Protein AF-A0A0R3MWP3-F1 (afdb_monomer)

Secondary structure (DSSP, 8-state):
--EEEEEE-EEETTEEEEEEEEESHHHHHTT--TT-EEEEEEETTEEEEEE--HHHHHHS-STTEEE-EEETTEEEEEEESHHHHHH--SSEEEEEEETTEEEEEE-

Organism: NCBI:txid1300035

pLDDT: mean 94.25, std 5.54, range [55.56, 98.56]

Sequence (107 aa):
MSDTFKTKLGTTKAGERTRIWIEGARLAAVGFTVGKRFKREWSDKTLTLSVCTESQFNELTRAERGTVSGKGDKPIIDVTGAQVAETFSGSHAVVTYSARLITIRNA

Solvent-accessible surface area (backbone atoms only — not comparable to full-atom values): 5671 Å² total; per-residue (Å²): 126,78,50,78,46,81,41,65,42,32,68,50,98,92,36,74,35,18,24,46,74,51,62,29,61,68,38,44,78,22,66,45,38,52,73,37,41,26,40,46,46,81,49,83,51,36,43,35,37,36,64,47,52,72,70,61,56,70,74,43,54,79,86,33,40,50,60,28,36,68,60,78,83,36,16,29,45,81,51,71,40,70,65,45,39,71,34,41,60,81,61,36,31,31,37,36,41,33,82,41,35,37,42,36,31,56,99

Mean predicted aligned error: 3.11 Å

Structure (mmCIF, N/CA/C/O backbone):
data_AF-A0A0R3MWP3-F1
#
_entry.id   AF-A0A0R3MWP3-F1
#
loop_
_atom_site.group_PDB
_atom_site.id
_atom_site.type_symbol
_atom_site.label_atom_id
_atom_site.label_alt_id
_atom_site.label_comp_id
_atom_site.label_asym_id
_atom_site.label_entity_id
_atom_site.label_seq_id
_atom_site.pdbx_PDB_ins_code
_atom_site.Cartn_x
_atom_site.Cartn_y
_atom_site.Cartn_z
_atom_site.occupancy
_atom_site.B_iso_or_equiv
_atom_site.auth_seq_id
_atom_site.auth_comp_id
_atom_site.auth_asym_id
_atom_site.auth_atom_id
_atom_site.pdbx_PDB_model_num
ATOM 1 N N . MET A 1 1 ? -7.126 -7.391 -18.208 1.00 55.56 1 MET A N 1
ATOM 2 C CA . MET A 1 1 ? -7.929 -8.264 -17.327 1.00 55.56 1 MET A CA 1
ATOM 3 C C . MET A 1 1 ? -7.942 -7.638 -15.947 1.00 55.56 1 MET A C 1
ATOM 5 O O . MET A 1 1 ? -6.881 -7.215 -15.505 1.00 55.56 1 MET A O 1
ATOM 9 N N . SER A 1 2 ? -9.108 -7.526 -15.317 1.00 70.94 2 SER A N 1
ATOM 10 C CA . SER A 1 2 ? -9.235 -7.122 -13.915 1.00 70.94 2 SER A CA 1
ATOM 11 C C . SER A 1 2 ? -9.333 -8.378 -13.050 1.00 70.94 2 SER A C 1
ATOM 13 O O . SER A 1 2 ? -10.252 -9.168 -13.257 1.00 70.94 2 SER A O 1
ATOM 15 N N . ASP A 1 3 ? -8.399 -8.574 -12.119 1.00 88.25 3 ASP A N 1
ATOM 16 C CA . ASP A 1 3 ? -8.444 -9.674 -11.139 1.00 88.25 3 ASP A CA 1
ATOM 17 C C . ASP A 1 3 ? -8.917 -9.137 -9.783 1.00 88.25 3 ASP A C 1
ATOM 19 O O . ASP A 1 3 ? -8.651 -7.982 -9.443 1.00 88.25 3 ASP A O 1
ATOM 23 N N . THR A 1 4 ? -9.636 -9.948 -9.010 1.00 91.25 4 THR A N 1
ATOM 24 C CA . THR A 1 4 ? -10.166 -9.562 -7.695 1.00 91.25 4 THR A CA 1
ATOM 25 C C . THR A 1 4 ? -9.766 -10.575 -6.631 1.00 91.25 4 THR A C 1
ATOM 27 O O . THR A 1 4 ? -9.873 -11.783 -6.816 1.00 91.25 4 THR A O 1
ATOM 30 N N . PHE A 1 5 ? -9.332 -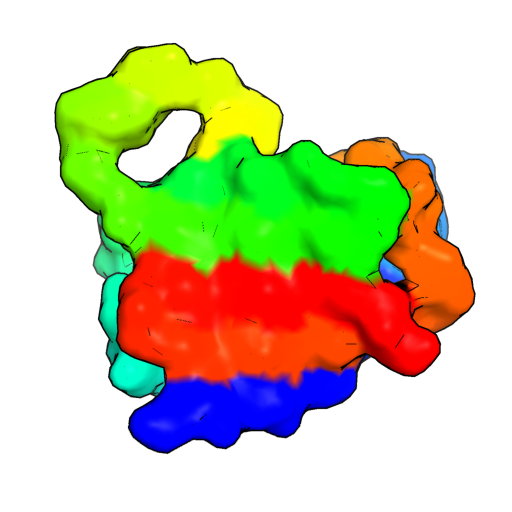10.076 -5.479 1.00 91.38 5 PHE A N 1
ATOM 31 C CA . PHE A 1 5 ? -8.845 -10.871 -4.358 1.00 91.38 5 PHE A CA 1
ATOM 32 C C . PHE A 1 5 ? -9.398 -10.325 -3.042 1.00 91.38 5 PHE A C 1
ATOM 34 O O . PHE A 1 5 ? -9.336 -9.125 -2.790 1.00 91.38 5 PHE A O 1
ATOM 41 N N . LYS A 1 6 ? -9.910 -11.199 -2.175 1.00 95.12 6 LYS A N 1
ATOM 42 C CA . LYS A 1 6 ? -10.321 -10.826 -0.817 1.00 95.12 6 LYS A CA 1
ATOM 43 C C . L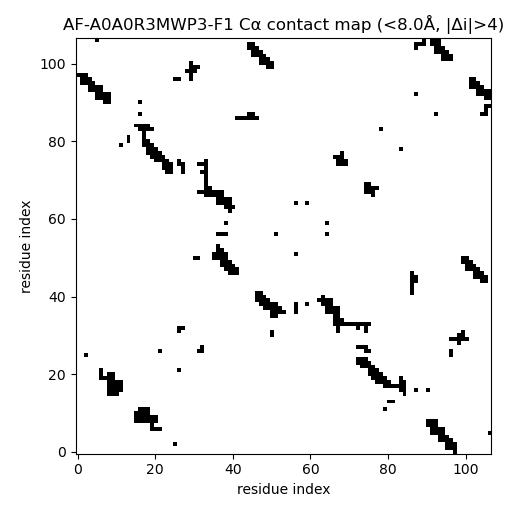YS A 1 6 ? -9.164 -11.074 0.148 1.00 95.12 6 LYS A C 1
ATOM 45 O O . LYS A 1 6 ? -8.660 -12.190 0.221 1.00 95.12 6 LYS A O 1
ATOM 50 N N . THR A 1 7 ? -8.774 -10.050 0.899 1.00 94.75 7 THR A N 1
ATOM 51 C CA . THR A 1 7 ? -7.706 -10.123 1.904 1.00 94.75 7 THR A CA 1
ATOM 52 C C . THR A 1 7 ? -8.243 -9.804 3.291 1.00 94.75 7 THR A C 1
ATOM 54 O O . THR A 1 7 ? -9.175 -9.012 3.437 1.00 94.75 7 THR A O 1
ATOM 57 N N . LYS A 1 8 ? -7.667 -10.420 4.323 1.00 95.62 8 LYS A N 1
ATOM 58 C CA . LYS A 1 8 ? -7.981 -10.100 5.718 1.00 95.62 8 LYS A CA 1
ATOM 59 C C . LYS A 1 8 ? -7.203 -8.851 6.129 1.00 95.62 8 LYS A C 1
ATOM 61 O O . LYS A 1 8 ? -6.004 -8.759 5.872 1.00 95.62 8 LYS A O 1
ATOM 66 N N . LEU A 1 9 ? -7.869 -7.913 6.797 1.00 95.56 9 LEU A N 1
ATOM 67 C CA . LEU A 1 9 ? -7.194 -6.781 7.422 1.00 95.56 9 LEU A CA 1
ATOM 68 C C . LEU A 1 9 ? -6.359 -7.294 8.598 1.00 95.56 9 LEU A C 1
ATOM 70 O O . LEU A 1 9 ? -6.862 -7.974 9.494 1.00 95.56 9 LEU A O 1
ATOM 74 N N . GLY A 1 10 ? -5.066 -7.000 8.560 1.00 94.06 10 GLY A N 1
ATOM 75 C CA . GLY A 1 10 ? -4.101 -7.451 9.551 1.00 94.06 10 GLY A CA 1
ATOM 76 C C . GLY A 1 10 ? -4.014 -6.536 10.770 1.00 94.06 10 GLY A C 1
ATOM 77 O O . GLY A 1 10 ? -4.595 -5.452 10.822 1.00 94.06 10 GLY A O 1
ATOM 78 N N . THR A 1 11 ? -3.217 -6.979 11.736 1.00 92.94 11 THR A N 1
ATOM 79 C CA . THR A 1 11 ? -2.953 -6.286 13.002 1.00 92.94 11 THR A CA 1
ATOM 80 C C . THR A 1 11 ? -1.501 -5.813 13.036 1.00 92.94 11 THR A C 1
ATOM 82 O O . THR A 1 11 ? -0.600 -6.513 12.570 1.00 92.94 11 THR A O 1
ATOM 85 N N . THR A 1 12 ? -1.265 -4.631 13.600 1.00 92.12 12 THR A N 1
ATOM 86 C CA . THR A 1 12 ? 0.073 -4.123 13.945 1.00 92.12 12 THR A CA 1
ATOM 87 C C . THR A 1 12 ? 0.113 -3.771 15.433 1.00 92.12 12 THR A C 1
ATOM 89 O O . THR A 1 12 ? -0.888 -3.912 16.133 1.00 92.12 12 THR A O 1
ATOM 92 N N . LYS A 1 13 ? 1.244 -3.252 15.932 1.00 88.06 13 LYS A N 1
ATOM 93 C CA . LYS A 1 13 ? 1.337 -2.727 17.308 1.00 88.06 13 LYS A CA 1
ATOM 94 C C . LYS A 1 13 ? 0.334 -1.598 17.599 1.00 88.06 13 LYS A C 1
ATOM 96 O O . LYS A 1 13 ? 0.035 -1.363 18.760 1.00 88.06 13 LYS A O 1
ATOM 101 N N . ALA A 1 14 ? -0.175 -0.918 16.566 1.00 85.56 14 ALA A N 1
ATOM 102 C CA . ALA A 1 14 ? -1.169 0.146 16.700 1.00 85.56 14 ALA A CA 1
ATOM 103 C C . ALA A 1 14 ? -2.611 -0.369 16.892 1.00 85.56 14 ALA A C 1
ATOM 105 O O . ALA A 1 14 ? -3.497 0.433 17.162 1.00 85.56 14 ALA A O 1
ATOM 106 N N . GLY A 1 15 ? -2.859 -1.678 16.744 1.00 86.94 15 GLY A N 1
ATOM 107 C CA . GLY A 1 15 ? -4.176 -2.289 16.949 1.00 86.94 15 GLY A CA 1
ATOM 108 C C . GLY A 1 15 ? -4.658 -3.147 15.780 1.00 86.94 15 GLY A C 1
ATOM 109 O O . GLY A 1 15 ? -3.945 -3.369 14.793 1.00 86.94 15 GLY A O 1
ATOM 110 N N . GLU A 1 16 ? -5.880 -3.663 15.902 1.00 89.75 16 GLU A N 1
ATOM 111 C CA . GLU A 1 16 ? -6.524 -4.486 14.875 1.00 89.75 16 GLU A CA 1
ATOM 112 C C . GLU A 1 16 ? -6.883 -3.681 13.625 1.00 89.75 16 GLU A C 1
ATOM 114 O O . GLU A 1 16 ? -7.161 -2.486 13.698 1.00 89.75 16 GLU A O 1
ATOM 119 N N . ARG A 1 17 ? -6.927 -4.355 12.469 1.00 89.06 17 ARG A N 1
ATOM 120 C CA . ARG A 1 17 ? -7.326 -3.767 11.176 1.00 89.06 17 ARG A CA 1
ATOM 121 C C . ARG A 1 17 ? -6.467 -2.580 10.732 1.00 89.06 17 ARG A C 1
ATOM 123 O O . ARG A 1 17 ? -6.902 -1.744 9.953 1.00 89.06 17 ARG A O 1
ATOM 130 N N . THR A 1 18 ? -5.223 -2.526 11.190 1.00 93.44 18 THR A N 1
ATOM 131 C CA . THR A 1 18 ? -4.274 -1.450 10.875 1.00 93.44 18 THR A CA 1
ATOM 132 C C . THR A 1 18 ? -3.313 -1.814 9.743 1.00 93.44 18 THR A C 1
ATOM 134 O O . THR A 1 18 ? -2.334 -1.100 9.527 1.00 93.44 18 THR A O 1
ATOM 137 N N . ARG A 1 19 ? -3.547 -2.927 9.030 1.00 96.31 19 ARG A N 1
ATOM 138 C CA . ARG A 1 19 ? -2.660 -3.423 7.970 1.00 96.31 19 ARG A CA 1
ATOM 139 C C . ARG A 1 19 ? -3.410 -3.999 6.776 1.00 96.31 19 ARG A C 1
ATOM 141 O O . ARG A 1 19 ? -4.295 -4.833 6.943 1.00 96.31 19 ARG A O 1
ATOM 148 N N . ILE A 1 20 ? -2.958 -3.651 5.578 1.00 96.56 20 ILE A N 1
ATOM 149 C CA . ILE A 1 20 ? -3.246 -4.367 4.336 1.00 96.56 20 ILE A CA 1
ATOM 150 C C . ILE A 1 20 ? -1.928 -4.903 3.793 1.00 96.56 20 ILE A C 1
ATOM 152 O O . ILE A 1 20 ? -0.996 -4.142 3.543 1.00 96.56 20 ILE A O 1
ATOM 156 N N . TRP A 1 21 ? -1.882 -6.216 3.589 1.00 96.25 21 TRP A N 1
ATOM 157 C CA . TRP A 1 21 ? -0.756 -6.910 2.979 1.00 96.25 21 TRP A CA 1
ATOM 158 C C . TRP A 1 21 ? -1.216 -7.556 1.675 1.00 96.25 21 TRP A C 1
ATOM 160 O O . TRP A 1 21 ? -2.149 -8.364 1.673 1.00 96.25 21 TRP A O 1
ATOM 170 N N . ILE A 1 22 ? -0.571 -7.191 0.569 1.00 95.88 22 ILE A N 1
ATOM 171 C CA . ILE A 1 22 ? -0.777 -7.804 -0.746 1.00 95.88 22 ILE A CA 1
ATOM 172 C C . ILE A 1 22 ? 0.579 -8.103 -1.380 1.00 95.88 22 ILE A C 1
ATOM 174 O O . ILE A 1 22 ? 1.523 -7.326 -1.244 1.00 95.88 22 ILE A O 1
ATOM 178 N N . GLU A 1 23 ? 0.686 -9.235 -2.069 1.00 95.12 23 GLU A N 1
ATOM 179 C CA . GLU A 1 23 ? 1.972 -9.735 -2.556 1.00 95.12 23 GLU A CA 1
ATOM 180 C C . GLU A 1 23 ? 1.84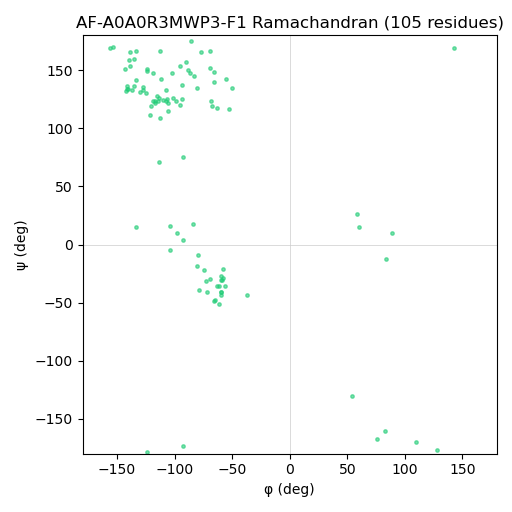8 -10.616 -3.806 1.00 95.12 23 GLU A C 1
ATOM 182 O O . GLU A 1 23 ? 0.757 -11.034 -4.205 1.00 95.12 23 GLU A O 1
ATOM 187 N N . GLY A 1 24 ? 3.001 -10.926 -4.399 1.00 92.44 24 GLY A N 1
ATOM 188 C CA . GLY A 1 24 ? 3.167 -11.998 -5.374 1.00 92.44 24 GLY A CA 1
ATOM 189 C C . GLY A 1 24 ? 2.794 -11.631 -6.810 1.00 92.44 24 GLY A C 1
ATOM 190 O O . GLY A 1 24 ? 2.752 -10.463 -7.200 1.00 92.44 24 GLY A O 1
ATOM 191 N N . ALA A 1 25 ? 2.539 -12.662 -7.618 1.00 92.50 25 ALA A N 1
ATOM 192 C CA . ALA A 1 25 ? 2.426 -12.549 -9.072 1.00 92.50 25 ALA A CA 1
ATOM 193 C C . ALA A 1 25 ? 1.327 -11.582 -9.546 1.00 92.50 25 ALA A C 1
ATOM 195 O O . ALA A 1 25 ? 1.500 -10.932 -10.573 1.00 92.50 25 ALA A O 1
ATOM 196 N N . ARG A 1 26 ? 0.233 -11.423 -8.783 1.00 93.56 26 ARG A N 1
ATOM 197 C CA . ARG A 1 26 ? -0.852 -10.481 -9.116 1.00 93.56 26 ARG A CA 1
ATOM 198 C C . ARG A 1 26 ? -0.359 -9.039 -9.207 1.00 93.56 26 ARG A C 1
ATOM 200 O O . ARG A 1 26 ? -0.750 -8.329 -10.123 1.00 93.56 26 ARG A O 1
ATOM 207 N N . LEU A 1 27 ? 0.530 -8.621 -8.301 1.00 95.56 27 LEU A N 1
ATOM 208 C CA . LEU A 1 27 ? 1.130 -7.284 -8.329 1.00 95.56 27 LEU A CA 1
ATOM 209 C C . LEU A 1 27 ? 2.026 -7.097 -9.555 1.00 95.56 27 LEU A C 1
ATO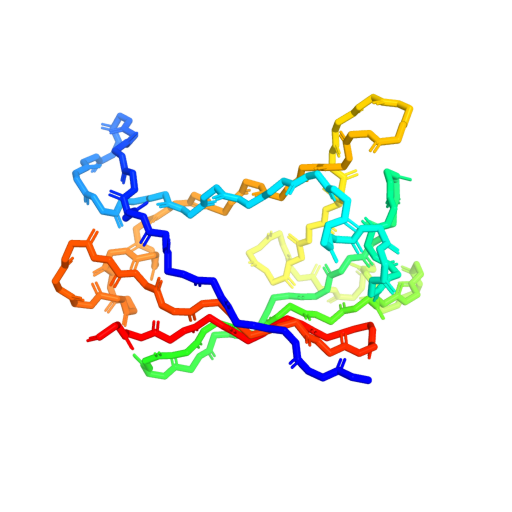M 211 O O . LEU A 1 27 ? 1.890 -6.106 -10.273 1.00 95.56 27 LEU A O 1
ATOM 215 N N . ALA A 1 28 ? 2.916 -8.060 -9.807 1.00 94.94 28 ALA A N 1
ATOM 216 C CA . ALA A 1 28 ? 3.827 -8.010 -10.946 1.00 94.94 28 ALA A CA 1
ATOM 217 C C . ALA A 1 28 ? 3.054 -7.949 -12.273 1.00 94.94 28 ALA A C 1
ATOM 219 O O . ALA A 1 28 ? 3.361 -7.111 -13.121 1.00 94.94 28 ALA A O 1
ATOM 220 N N . ALA A 1 29 ? 1.998 -8.758 -12.409 1.00 94.00 29 ALA A N 1
ATOM 221 C CA . ALA A 1 29 ? 1.142 -8.811 -13.593 1.00 94.00 29 ALA A CA 1
ATOM 222 C C . ALA A 1 29 ? 0.465 -7.470 -13.919 1.00 94.00 29 ALA A C 1
ATOM 224 O O . ALA A 1 29 ? 0.178 -7.198 -15.083 1.00 94.00 29 ALA A O 1
ATOM 225 N N . VAL A 1 30 ? 0.242 -6.613 -12.917 1.00 95.69 30 VAL A N 1
ATOM 226 C CA . VAL A 1 30 ? -0.312 -5.268 -13.115 1.00 95.69 30 VAL A CA 1
ATOM 227 C C . VAL A 1 30 ? 0.718 -4.141 -13.005 1.00 95.69 30 VAL A C 1
ATOM 229 O O . VAL A 1 30 ? 0.355 -2.971 -12.907 1.00 95.69 30 VAL A O 1
ATOM 232 N N . GLY A 1 31 ? 2.012 -4.453 -13.071 1.00 95.75 31 GLY A N 1
ATOM 233 C CA . GLY A 1 31 ? 3.082 -3.455 -13.162 1.00 95.75 31 GLY A CA 1
ATOM 234 C C . GLY A 1 31 ? 3.618 -2.938 -11.823 1.00 95.75 31 GLY A C 1
ATOM 235 O O . GLY A 1 31 ? 4.415 -1.998 -11.817 1.00 95.75 31 GLY A O 1
ATOM 236 N N . PHE A 1 32 ? 3.239 -3.553 -10.700 1.00 97.25 32 PHE A N 1
ATOM 237 C CA . PHE A 1 32 ? 3.826 -3.295 -9.382 1.00 97.25 32 PHE A CA 1
ATOM 238 C C . PHE A 1 32 ? 4.976 -4.277 -9.123 1.00 97.25 32 PHE A C 1
ATOM 240 O O . PHE A 1 32 ? 4.844 -5.242 -8.372 1.00 97.25 32 PHE A O 1
ATOM 247 N N . THR A 1 33 ? 6.117 -4.041 -9.772 1.00 96.62 33 THR A N 1
ATOM 248 C CA . THR A 1 33 ? 7.358 -4.808 -9.568 1.00 96.62 33 THR A CA 1
ATOM 249 C C . THR A 1 33 ? 8.216 -4.189 -8.463 1.00 96.62 33 THR A C 1
ATOM 251 O O . THR A 1 33 ? 8.097 -2.995 -8.186 1.00 96.62 33 THR A O 1
ATOM 254 N N . VAL A 1 34 ? 9.107 -4.974 -7.844 1.00 97.81 34 VAL A N 1
ATOM 255 C CA . VAL A 1 34 ? 10.011 -4.505 -6.774 1.00 97.81 34 VAL A CA 1
ATOM 256 C C . VAL A 1 34 ? 10.748 -3.224 -7.194 1.00 97.81 34 VAL A C 1
ATOM 258 O O . VAL A 1 34 ? 11.219 -3.108 -8.324 1.00 97.81 34 VAL A O 1
ATOM 261 N N . GLY A 1 35 ? 10.806 -2.244 -6.291 1.00 97.00 35 GLY A N 1
ATOM 262 C CA . GLY A 1 35 ? 11.434 -0.939 -6.514 1.00 97.00 35 GLY A CA 1
ATOM 263 C C . GLY A 1 35 ? 10.549 0.097 -7.213 1.00 97.00 35 GLY A C 1
ATOM 264 O O . GLY A 1 35 ? 10.881 1.281 -7.192 1.00 97.00 35 GLY A O 1
ATOM 265 N N . LYS A 1 36 ? 9.399 -0.287 -7.788 1.00 97.44 36 LYS A N 1
ATOM 266 C CA . LYS A 1 36 ? 8.472 0.687 -8.384 1.00 97.44 36 LYS A CA 1
ATOM 267 C C . LYS A 1 36 ? 7.877 1.607 -7.323 1.00 97.44 36 LYS A C 1
ATOM 269 O O . LYS A 1 36 ? 7.496 1.173 -6.232 1.00 97.44 36 LYS A O 1
ATOM 274 N N . ARG A 1 37 ? 7.763 2.885 -7.680 1.00 98.25 37 ARG A N 1
ATOM 275 C CA . ARG A 1 37 ? 7.086 3.912 -6.890 1.00 98.25 37 ARG A CA 1
ATOM 276 C C . ARG A 1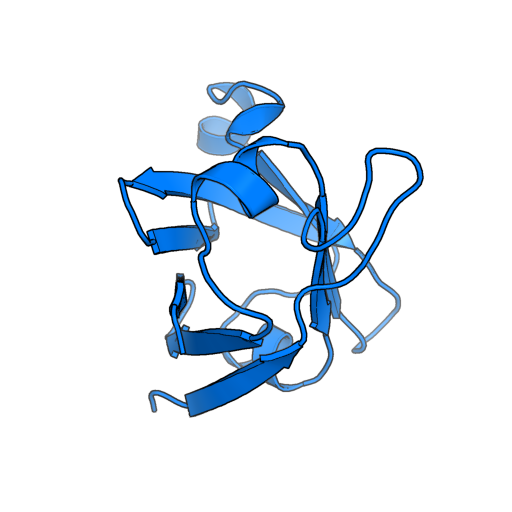 37 ? 5.589 3.884 -7.149 1.00 98.25 37 ARG A C 1
ATOM 278 O O . ARG A 1 37 ? 5.150 3.626 -8.270 1.00 98.25 37 ARG A O 1
ATOM 285 N N . PHE A 1 38 ? 4.814 4.171 -6.115 1.00 98.56 38 PHE A N 1
ATOM 286 C CA . PHE A 1 38 ? 3.377 4.338 -6.245 1.00 98.56 38 PHE A CA 1
ATOM 287 C C . PHE A 1 38 ? 2.843 5.436 -5.328 1.00 98.56 38 PHE A C 1
ATOM 289 O O . PHE A 1 38 ? 3.385 5.683 -4.246 1.00 98.56 38 PHE A O 1
ATOM 296 N N . LYS A 1 39 ? 1.753 6.059 -5.771 1.00 98.38 39 LYS A N 1
ATOM 297 C CA . LYS A 1 39 ? 0.919 6.976 -4.997 1.00 98.38 39 LYS A CA 1
ATOM 298 C C . LYS A 1 39 ? -0.156 6.187 -4.248 1.00 98.38 39 LYS A C 1
ATOM 300 O O . LYS A 1 39 ? -0.585 5.133 -4.711 1.00 98.38 39 LYS A O 1
ATOM 305 N N . ARG A 1 40 ? -0.569 6.699 -3.093 1.00 98.06 40 ARG A N 1
ATOM 306 C CA . ARG A 1 40 ? -1.692 6.251 -2.270 1.00 98.06 40 ARG A CA 1
ATOM 307 C C . ARG A 1 40 ? -2.727 7.363 -2.253 1.00 98.06 40 ARG A C 1
ATOM 309 O O . ARG A 1 40 ? -2.417 8.484 -1.862 1.00 98.06 40 ARG A O 1
ATOM 316 N N . GLU A 1 41 ? -3.940 7.041 -2.657 1.00 97.50 41 GLU A N 1
ATOM 317 C CA . GLU A 1 41 ? -5.065 7.968 -2.674 1.00 97.50 41 GLU A CA 1
ATOM 318 C C . GLU A 1 41 ? -6.163 7.389 -1.802 1.00 97.50 41 GLU A C 1
ATOM 320 O O . GLU A 1 41 ? -6.740 6.345 -2.110 1.00 97.50 41 GLU A O 1
ATOM 325 N N . TRP A 1 42 ? -6.401 8.057 -0.681 1.00 95.94 42 TRP A N 1
ATOM 326 C CA . TRP A 1 42 ? -7.437 7.690 0.264 1.00 95.94 42 TRP A CA 1
ATOM 327 C C . TRP A 1 42 ? -8.711 8.468 -0.049 1.00 95.94 42 TRP A C 1
ATOM 329 O O . TRP A 1 42 ? -8.678 9.665 -0.317 1.00 95.94 42 TRP A O 1
ATOM 339 N N . SER A 1 43 ? -9.832 7.768 0.007 1.00 92.12 43 SER A N 1
ATOM 340 C CA . SER A 1 43 ? -11.191 8.311 -0.018 1.00 92.12 43 SER A CA 1
ATOM 341 C C . SER A 1 43 ? -12.018 7.536 1.007 1.00 92.12 43 SER A C 1
ATOM 343 O O . SER A 1 43 ? -11.576 6.469 1.434 1.00 92.12 43 SER A O 1
ATOM 345 N N . ASP A 1 44 ? -13.205 8.025 1.377 1.00 86.06 44 ASP A N 1
ATOM 346 C CA . ASP A 1 44 ? -13.996 7.555 2.530 1.00 86.06 44 ASP A CA 1
ATOM 347 C C . ASP A 1 44 ? -13.957 6.044 2.808 1.00 86.06 44 ASP A C 1
ATOM 349 O O . ASP A 1 44 ? -13.862 5.630 3.958 1.00 86.06 44 ASP A O 1
ATOM 353 N N . LYS A 1 45 ? -14.052 5.200 1.772 1.00 93.00 45 LYS A N 1
ATOM 354 C CA . LYS A 1 45 ? -14.080 3.728 1.909 1.00 93.00 45 LYS A CA 1
ATOM 355 C C . LYS A 1 45 ? -13.152 2.999 0.940 1.00 93.00 45 LYS A C 1
ATOM 357 O O . LYS A 1 45 ? -13.322 1.798 0.709 1.00 93.00 45 LYS A O 1
ATOM 362 N N . THR A 1 46 ? -12.227 3.727 0.316 1.00 96.25 46 THR A N 1
ATOM 363 C CA . THR A 1 46 ? -11.379 3.186 -0.749 1.00 96.25 46 THR A CA 1
ATOM 364 C C . THR A 1 46 ? -9.958 3.718 -0.644 1.00 96.25 46 THR A C 1
ATOM 366 O O . THR A 1 46 ? -9.744 4.924 -0.530 1.00 96.25 46 THR A O 1
ATOM 369 N N . LEU A 1 47 ? -8.989 2.812 -0.770 1.00 97.81 47 LEU A N 1
ATOM 370 C CA . LEU A 1 47 ? -7.590 3.129 -1.033 1.00 97.81 47 LEU A CA 1
ATOM 371 C C . LEU A 1 47 ? -7.263 2.766 -2.479 1.00 97.81 47 LEU A C 1
ATOM 373 O O . LEU A 1 47 ? -7.412 1.613 -2.886 1.00 97.81 47 LEU A O 1
ATOM 377 N N . THR A 1 48 ? -6.752 3.732 -3.227 1.00 98.12 48 THR A N 1
ATOM 378 C CA . THR A 1 48 ? -6.229 3.522 -4.574 1.00 98.12 48 THR A CA 1
ATOM 379 C C . THR A 1 48 ? -4.710 3.624 -4.562 1.00 98.12 48 THR A C 1
ATOM 381 O O . THR A 1 48 ? -4.139 4.546 -3.983 1.00 98.12 48 THR A O 1
ATOM 384 N N . LEU A 1 49 ? -4.046 2.662 -5.201 1.00 98.50 49 LEU A N 1
ATOM 385 C CA . LEU A 1 49 ? -2.606 2.651 -5.423 1.00 98.50 49 LEU A CA 1
ATOM 386 C C . LEU A 1 49 ? -2.340 2.789 -6.917 1.00 98.50 49 LEU A C 1
ATOM 388 O O . LEU A 1 49 ? -2.842 1.980 -7.695 1.00 98.50 49 LEU A O 1
ATOM 392 N N . SER A 1 50 ? -1.530 3.759 -7.327 1.00 98.50 50 SER A N 1
ATOM 393 C CA . SER A 1 50 ? -1.200 3.985 -8.740 1.00 98.50 50 SER A CA 1
ATOM 394 C C . SER A 1 50 ? 0.311 4.094 -8.941 1.00 98.50 50 SER A C 1
ATOM 396 O O . SER A 1 50 ? 0.996 4.804 -8.207 1.00 98.50 50 SER A O 1
ATOM 398 N N . VAL A 1 51 ? 0.864 3.363 -9.917 1.00 98.19 51 VAL A N 1
ATOM 399 C CA . VAL A 1 51 ? 2.309 3.417 -10.216 1.00 98.19 51 VAL A CA 1
ATOM 400 C C . VAL A 1 51 ? 2.663 4.790 -10.783 1.00 98.19 51 VAL A C 1
ATOM 402 O O . VAL A 1 51 ? 2.204 5.140 -11.874 1.00 98.19 51 VAL A O 1
ATOM 405 N N . CYS A 1 52 ? 3.543 5.518 -10.101 1.00 97.88 52 CYS A N 1
ATOM 406 C CA . CYS A 1 52 ? 3.929 6.884 -10.449 1.00 97.88 52 CYS A CA 1
ATOM 407 C C . CYS A 1 52 ? 5.394 6.984 -10.906 1.00 97.88 52 CYS A C 1
ATOM 409 O O . CYS A 1 52 ? 6.180 6.040 -10.772 1.00 97.88 52 CYS A O 1
ATOM 411 N N . THR A 1 53 ? 5.750 8.121 -11.504 1.00 97.75 53 THR A N 1
ATOM 412 C CA . THR A 1 53 ? 7.143 8.463 -11.832 1.00 97.75 53 THR A CA 1
ATOM 413 C C . THR A 1 53 ? 7.902 8.930 -10.586 1.00 97.75 53 THR A C 1
ATOM 415 O O . THR A 1 53 ? 7.296 9.269 -9.571 1.00 97.75 53 THR A O 1
ATOM 418 N N . GLU A 1 54 ? 9.236 8.996 -10.656 1.00 97.06 54 GLU A N 1
ATOM 419 C CA . GLU A 1 54 ? 10.050 9.517 -9.542 1.00 97.06 54 GLU A CA 1
ATOM 420 C C . GLU A 1 54 ? 9.746 11.001 -9.258 1.00 97.06 54 GLU A C 1
ATOM 422 O O . GLU A 1 54 ? 9.692 11.398 -8.099 1.00 97.06 54 GLU A O 1
ATOM 427 N N . SER A 1 55 ? 9.470 11.812 -10.291 1.00 97.62 55 SER A N 1
ATOM 428 C CA . SER A 1 55 ? 9.078 13.220 -10.114 1.00 97.62 55 SER A CA 1
ATOM 429 C C . SER A 1 55 ? 7.782 13.352 -9.312 1.00 97.62 55 SER A C 1
ATOM 431 O O . SER A 1 55 ? 7.773 14.008 -8.277 1.00 97.62 55 SER A O 1
ATOM 433 N N . GLN A 1 56 ? 6.733 12.626 -9.713 1.00 97.94 56 GLN A N 1
ATOM 434 C CA . GLN A 1 56 ? 5.467 12.569 -8.979 1.00 97.94 56 GLN A CA 1
ATOM 435 C C . GLN A 1 56 ? 5.666 12.038 -7.556 1.00 97.94 56 GLN A C 1
ATOM 437 O O . GLN A 1 56 ? 5.077 12.544 -6.611 1.00 97.94 56 GLN A O 1
ATOM 442 N N . PHE A 1 57 ? 6.508 11.017 -7.375 1.00 97.94 57 PHE A N 1
ATOM 443 C CA . PHE A 1 57 ? 6.803 10.457 -6.057 1.00 97.94 57 PHE A CA 1
ATOM 444 C C . PHE A 1 57 ? 7.446 11.477 -5.106 1.00 97.94 57 PHE A C 1
ATOM 446 O O . PHE A 1 57 ? 7.172 11.451 -3.903 1.00 97.94 57 PHE A O 1
ATOM 453 N N . ASN A 1 58 ? 8.292 12.365 -5.630 1.00 97.50 58 ASN A N 1
ATOM 454 C CA . ASN A 1 58 ? 8.998 13.381 -4.849 1.00 97.50 58 ASN A CA 1
ATOM 455 C C . ASN A 1 58 ? 8.104 14.547 -4.410 1.00 97.50 58 ASN A C 1
ATOM 457 O O . ASN A 1 58 ? 8.415 15.181 -3.406 1.00 97.50 58 ASN A O 1
ATOM 461 N N . GLU A 1 59 ? 6.988 14.779 -5.100 1.00 97.88 59 GLU A N 1
ATOM 462 C CA . GLU A 1 59 ? 5.984 15.793 -4.745 1.00 97.88 59 GLU A CA 1
ATOM 463 C C . GLU A 1 59 ? 5.021 15.325 -3.637 1.00 97.88 59 GLU A C 1
ATOM 465 O O . GLU A 1 59 ? 4.370 16.143 -2.993 1.00 97.88 59 GLU A O 1
ATOM 4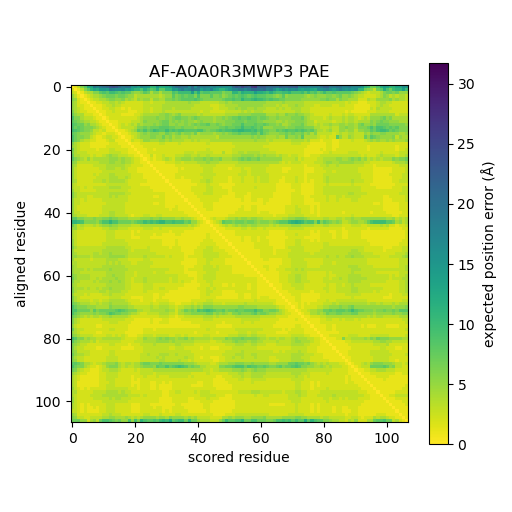70 N N . LEU A 1 60 ? 4.929 14.012 -3.394 1.00 97.56 60 LEU A N 1
ATOM 471 C CA . LEU A 1 60 ? 3.996 13.418 -2.433 1.00 97.56 60 LEU A CA 1
ATOM 472 C C . LEU A 1 60 ? 4.566 13.374 -1.012 1.00 97.56 60 LEU A C 1
ATOM 474 O O . LEU A 1 60 ? 5.753 13.101 -0.791 1.00 97.56 60 LEU A O 1
ATOM 478 N N . THR A 1 61 ? 3.688 13.511 -0.020 1.00 96.50 61 THR A N 1
ATOM 479 C CA . THR A 1 61 ? 4.057 13.273 1.378 1.00 96.50 61 THR A CA 1
ATOM 480 C C . THR A 1 61 ? 4.318 11.786 1.639 1.00 96.50 61 THR A C 1
ATOM 482 O O . THR A 1 61 ? 3.950 10.899 0.866 1.00 96.50 61 THR A O 1
ATOM 485 N N . ARG A 1 62 ? 4.929 11.466 2.788 1.00 92.50 62 ARG A N 1
ATOM 486 C CA . ARG A 1 62 ? 5.173 10.071 3.197 1.00 92.50 62 ARG A CA 1
ATOM 487 C C . ARG A 1 62 ? 3.882 9.249 3.330 1.00 92.50 62 ARG A C 1
ATOM 489 O O . ARG A 1 62 ? 3.929 8.041 3.111 1.00 92.50 62 ARG A O 1
ATOM 496 N N . ALA A 1 63 ? 2.762 9.876 3.690 1.00 91.69 63 ALA A N 1
ATOM 497 C CA . ALA A 1 63 ? 1.472 9.200 3.828 1.00 91.69 63 ALA A CA 1
ATOM 498 C C . ALA A 1 63 ? 0.861 8.824 2.465 1.00 91.69 63 ALA A C 1
ATOM 500 O O . ALA A 1 63 ? 0.218 7.782 2.337 1.00 91.69 63 ALA A O 1
ATOM 501 N N . GLU A 1 64 ? 1.133 9.628 1.439 1.00 96.19 64 GLU A N 1
ATOM 502 C CA . GLU A 1 64 ? 0.552 9.519 0.096 1.00 96.19 64 GLU A CA 1
ATOM 503 C C . GLU A 1 64 ? 1.400 8.686 -0.867 1.00 96.19 64 GLU A C 1
ATOM 505 O O . GLU A 1 64 ? 1.082 8.590 -2.050 1.00 96.19 64 GLU A O 1
ATOM 510 N N . ARG A 1 65 ? 2.500 8.082 -0.408 1.00 96.94 65 ARG A N 1
ATOM 511 C CA . ARG A 1 65 ? 3.426 7.372 -1.296 1.00 96.94 65 ARG A CA 1
ATOM 512 C C . ARG A 1 65 ? 3.954 6.074 -0.712 1.00 96.94 65 ARG A C 1
ATOM 514 O O . ARG A 1 65 ? 3.977 5.861 0.499 1.00 96.94 65 ARG A O 1
ATOM 521 N N . GLY A 1 66 ? 4.415 5.194 -1.590 1.00 97.56 66 GLY A N 1
ATOM 522 C CA . GLY A 1 66 ? 5.082 3.957 -1.213 1.00 97.56 66 GLY A CA 1
ATOM 523 C C . GLY A 1 66 ? 5.994 3.416 -2.306 1.00 97.56 66 GLY A C 1
ATOM 524 O O . GLY A 1 66 ? 6.026 3.891 -3.439 1.00 97.56 66 GLY A O 1
ATOM 525 N N . THR A 1 67 ? 6.790 2.418 -1.944 1.00 98.00 67 THR A N 1
ATOM 526 C CA . THR A 1 67 ? 7.654 1.696 -2.878 1.00 98.00 67 THR A CA 1
ATOM 527 C C . THR A 1 67 ? 7.391 0.215 -2.728 1.00 98.00 67 THR A C 1
ATOM 529 O O . THR A 1 67 ? 7.295 -0.289 -1.606 1.00 98.00 67 THR A O 1
ATOM 532 N N . VAL A 1 68 ? 7.222 -0.466 -3.858 1.00 98.12 68 VAL A N 1
ATOM 533 C CA . VAL A 1 68 ? 6.998 -1.909 -3.876 1.00 98.12 68 VAL A CA 1
ATOM 534 C C . VAL A 1 68 ? 8.239 -2.582 -3.301 1.00 98.12 68 VAL A C 1
ATOM 536 O O . VAL A 1 68 ? 9.343 -2.437 -3.827 1.00 98.12 68 VAL A O 1
ATOM 539 N N . SER A 1 69 ? 8.047 -3.281 -2.190 1.00 97.62 69 SER A N 1
ATOM 540 C CA . SER A 1 69 ? 9.083 -4.031 -1.482 1.00 97.62 69 SER A CA 1
ATOM 541 C C . SER A 1 69 ? 9.104 -5.481 -1.977 1.00 97.62 69 SER A C 1
ATOM 543 O O . SER A 1 69 ? 8.400 -5.823 -2.925 1.00 97.62 69 SER A O 1
ATOM 545 N N . GLY A 1 70 ? 9.900 -6.346 -1.348 1.00 95.75 70 GLY A N 1
ATOM 546 C CA . GLY A 1 70 ? 10.011 -7.761 -1.716 1.00 95.75 70 GLY A CA 1
ATOM 547 C C . GLY A 1 70 ? 11.350 -8.106 -2.367 1.00 95.75 70 GLY A C 1
ATOM 548 O O . GLY A 1 70 ? 12.290 -7.312 -2.333 1.00 95.75 70 GLY A O 1
ATOM 549 N N . LYS A 1 71 ? 11.454 -9.317 -2.923 1.00 92.12 71 LYS A N 1
ATOM 550 C CA . LYS A 1 71 ? 12.691 -9.839 -3.528 1.00 92.12 71 LYS A CA 1
ATOM 551 C C . LYS A 1 71 ? 12.384 -10.624 -4.801 1.00 92.12 71 LYS A C 1
ATOM 553 O O . LYS A 1 71 ? 11.513 -11.491 -4.785 1.00 92.12 71 LYS A O 1
ATOM 558 N N . GLY A 1 72 ? 13.143 -10.359 -5.866 1.00 85.69 72 GLY A N 1
ATOM 559 C CA . GLY A 1 72 ? 12.946 -10.999 -7.172 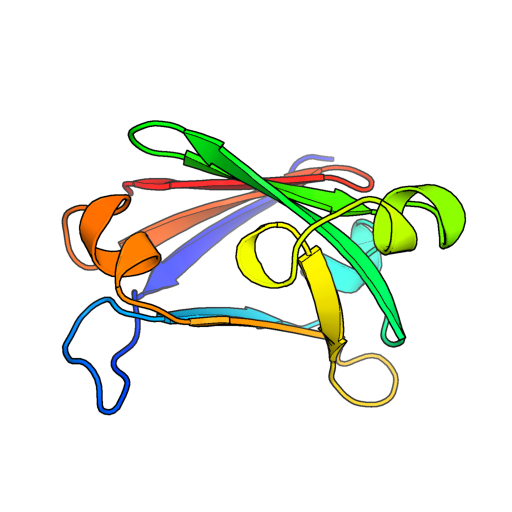1.00 85.69 72 GLY A CA 1
ATOM 560 C C . GLY A 1 72 ? 11.507 -10.826 -7.658 1.00 85.69 72 GLY A C 1
ATOM 561 O O . GLY A 1 72 ? 10.945 -9.737 -7.554 1.00 85.69 72 GLY A O 1
ATOM 562 N N . ASP A 1 73 ? 10.884 -11.925 -8.077 1.00 86.94 73 ASP A N 1
ATOM 563 C CA . ASP A 1 73 ? 9.512 -11.945 -8.607 1.00 86.94 73 ASP A CA 1
ATOM 564 C C . ASP A 1 73 ? 8.424 -12.024 -7.523 1.00 86.94 73 ASP A C 1
ATOM 566 O O . ASP A 1 73 ? 7.275 -12.380 -7.789 1.00 86.94 73 ASP A O 1
ATOM 570 N N . LYS A 1 74 ? 8.774 -11.697 -6.273 1.00 93.31 74 LYS A N 1
ATOM 571 C CA . LYS A 1 74 ? 7.853 -11.666 -5.130 1.00 93.31 74 LYS A CA 1
ATOM 572 C C . LYS A 1 74 ? 7.689 -10.229 -4.625 1.00 93.31 74 LYS A C 1
ATOM 574 O O . LYS A 1 74 ? 8.231 -9.900 -3.566 1.00 93.31 74 LYS A O 1
ATOM 579 N N . PRO A 1 75 ? 7.005 -9.352 -5.385 1.00 97.56 75 PRO A N 1
ATOM 580 C CA . PRO A 1 75 ? 6.701 -8.000 -4.933 1.00 97.56 75 PRO A CA 1
ATOM 581 C C . PRO A 1 75 ? 5.740 -8.024 -3.743 1.00 97.56 75 PRO A C 1
ATOM 583 O O . PRO A 1 75 ? 4.885 -8.904 -3.640 1.00 97.56 75 PRO A O 1
ATOM 586 N N . ILE A 1 76 ? 5.877 -7.036 -2.864 1.00 98.00 76 ILE A N 1
ATOM 587 C CA . ILE A 1 76 ? 5.075 -6.858 -1.654 1.00 98.00 76 ILE A CA 1
ATOM 588 C C . ILE A 1 76 ? 4.676 -5.389 -1.543 1.00 98.00 76 ILE A C 1
ATOM 590 O O . ILE A 1 76 ? 5.502 -4.485 -1.710 1.00 98.00 76 ILE A O 1
ATOM 594 N N . ILE A 1 77 ? 3.416 -5.152 -1.196 1.00 97.94 77 ILE A N 1
ATOM 595 C CA . ILE A 1 77 ? 2.934 -3.863 -0.714 1.00 97.94 77 ILE A CA 1
ATOM 596 C C . ILE A 1 77 ? 2.361 -4.072 0.687 1.00 97.94 77 ILE A C 1
ATOM 598 O O . ILE A 1 77 ? 1.399 -4.816 0.876 1.00 97.94 77 ILE A O 1
ATOM 602 N N . ASP A 1 78 ? 2.963 -3.379 1.652 1.00 96.50 78 ASP A N 1
ATOM 603 C CA . ASP A 1 78 ? 2.530 -3.336 3.046 1.00 96.50 78 ASP A CA 1
ATOM 604 C C . ASP A 1 78 ? 2.026 -1.922 3.359 1.00 96.50 78 ASP A C 1
ATOM 606 O O . ASP A 1 78 ? 2.799 -0.956 3.384 1.00 96.50 78 ASP A O 1
ATOM 610 N N . VAL A 1 79 ? 0.711 -1.779 3.523 1.00 96.19 79 VAL A N 1
ATOM 611 C CA . VAL A 1 79 ? 0.079 -0.519 3.926 1.00 96.19 79 VAL A CA 1
ATOM 612 C C . VAL A 1 79 ? -0.340 -0.653 5.377 1.00 96.19 79 VAL A C 1
ATOM 614 O O . VAL A 1 79 ? -1.216 -1.447 5.708 1.00 96.19 79 VAL A O 1
ATOM 617 N N . THR A 1 80 ? 0.280 0.144 6.242 1.00 94.81 80 THR A N 1
ATOM 618 C CA . THR A 1 80 ? 0.036 0.136 7.686 1.00 94.81 80 THR A CA 1
ATOM 619 C C . THR A 1 80 ? -0.355 1.517 8.188 1.00 94.81 80 THR A C 1
ATOM 621 O O . THR A 1 80 ? 0.173 2.513 7.692 1.00 94.81 80 THR A O 1
ATOM 624 N N . GLY A 1 81 ? -1.175 1.580 9.234 1.00 89.44 81 GLY A N 1
ATOM 625 C CA . GLY A 1 81 ? -1.456 2.810 9.977 1.00 89.44 81 GLY A CA 1
ATOM 626 C C . GLY A 1 81 ? -2.907 2.915 10.436 1.00 89.44 81 GLY A C 1
ATOM 627 O O . GLY A 1 81 ? -3.757 2.140 10.000 1.00 89.44 81 GLY A O 1
ATOM 628 N N . ALA A 1 82 ? -3.183 3.897 11.300 1.00 89.81 82 ALA A N 1
ATOM 629 C CA . ALA A 1 82 ? 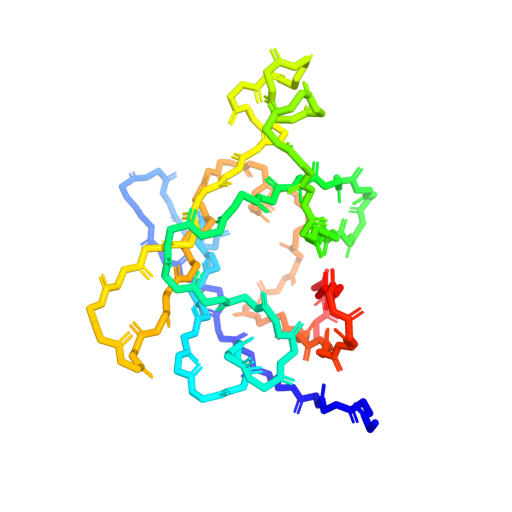-4.533 4.185 11.796 1.00 89.81 82 ALA A CA 1
ATOM 630 C C . ALA A 1 82 ? -5.526 4.445 10.649 1.00 89.81 82 ALA A C 1
ATOM 632 O O . ALA A 1 82 ? -6.640 3.936 10.680 1.00 89.81 82 ALA A O 1
ATOM 633 N N . GLN A 1 83 ? -5.064 5.090 9.572 1.00 92.62 83 GLN A N 1
ATOM 634 C CA . GLN A 1 83 ? -5.869 5.375 8.384 1.00 92.62 83 GLN A CA 1
ATOM 635 C C . GLN A 1 83 ? -6.458 4.119 7.716 1.00 92.62 83 GLN A C 1
ATOM 637 O O . GLN A 1 83 ? -7.537 4.184 7.132 1.00 92.62 83 GLN A O 1
ATOM 642 N N . VAL A 1 84 ? -5.804 2.953 7.832 1.00 94.00 84 VAL A N 1
ATOM 643 C CA . VAL A 1 84 ? -6.379 1.677 7.363 1.00 94.00 84 VAL A CA 1
ATOM 644 C C . VAL A 1 84 ? -7.629 1.338 8.180 1.00 94.00 84 VAL A C 1
ATOM 646 O O . VAL A 1 84 ? -8.670 1.033 7.607 1.00 94.00 84 VAL A O 1
ATOM 649 N N . ALA A 1 85 ? -7.540 1.426 9.507 1.00 92.75 85 ALA A N 1
ATOM 650 C CA . ALA A 1 85 ? -8.649 1.110 10.403 1.00 92.75 85 ALA A CA 1
ATOM 651 C C . ALA A 1 85 ? -9.788 2.141 10.317 1.00 92.75 85 ALA A C 1
ATOM 653 O O . ALA A 1 85 ? -10.947 1.781 10.519 1.00 92.75 85 ALA A O 1
ATOM 654 N N . GLU A 1 86 ? -9.461 3.399 10.004 1.00 92.50 86 GLU A N 1
ATOM 655 C CA . GLU A 1 86 ? -10.428 4.478 9.759 1.00 92.50 86 GLU A CA 1
ATOM 656 C C . GLU A 1 86 ? -11.172 4.293 8.429 1.00 92.50 86 GLU A C 1
ATOM 658 O O . GLU A 1 86 ? -12.383 4.484 8.370 1.00 92.50 86 GLU A O 1
ATOM 663 N N . THR A 1 87 ? -10.467 3.881 7.370 1.00 94.19 87 THR A N 1
ATOM 664 C CA . THR A 1 87 ? -11.043 3.736 6.018 1.00 94.19 87 THR A CA 1
ATOM 665 C C . THR A 1 87 ? -11.857 2.452 5.869 1.00 94.19 87 THR A C 1
ATOM 667 O O . THR A 1 87 ? -12.891 2.427 5.194 1.00 94.19 87 THR A O 1
ATOM 670 N N . PHE A 1 88 ? -11.383 1.354 6.463 1.00 94.12 88 PHE A N 1
ATOM 671 C CA . PHE A 1 88 ? -11.967 0.034 6.252 1.00 94.12 88 PHE A CA 1
AT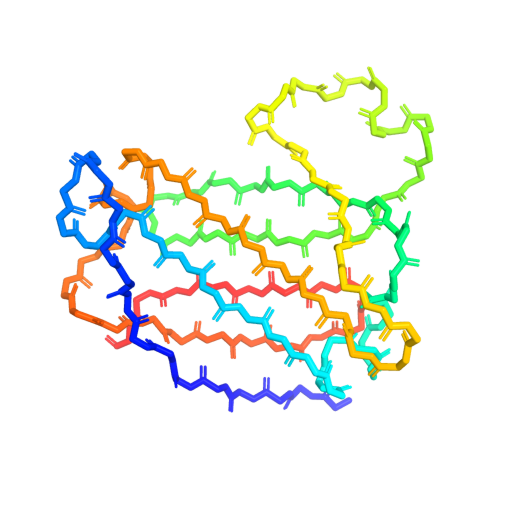OM 672 C C . PHE A 1 88 ? -12.745 -0.461 7.472 1.00 94.12 88 PHE A C 1
ATOM 674 O O . PHE A 1 88 ? -12.222 -0.613 8.581 1.00 94.12 88 PHE A O 1
ATOM 681 N N . SER A 1 89 ? -14.015 -0.780 7.243 1.00 88.12 89 SER A N 1
ATOM 682 C CA . SER A 1 89 ? -14.891 -1.414 8.219 1.00 88.12 89 SER A CA 1
ATOM 683 C C . SER A 1 89 ? -14.912 -2.934 8.023 1.00 88.12 89 SER A C 1
ATOM 685 O O . SER A 1 89 ? -14.656 -3.458 6.942 1.00 88.12 89 SER A O 1
ATOM 687 N N . GLY A 1 90 ? -15.196 -3.677 9.096 1.00 89.69 90 GLY A N 1
ATOM 688 C CA . GLY A 1 90 ? -15.164 -5.142 9.067 1.00 89.69 90 GLY A CA 1
ATOM 689 C C . GLY A 1 90 ? -13.745 -5.720 9.079 1.00 89.69 90 GLY A C 1
ATOM 690 O O . GLY A 1 90 ? -12.783 -5.033 9.394 1.00 89.69 90 GLY A O 1
ATOM 691 N N . SER A 1 91 ? -13.605 -7.016 8.797 1.00 93.56 91 SER A N 1
ATOM 692 C CA . SER A 1 91 ? -12.337 -7.753 8.951 1.00 93.56 91 SER A CA 1
ATOM 693 C C . SER A 1 91 ? -11.601 -8.032 7.640 1.00 93.56 91 SER A C 1
ATOM 695 O O . SER A 1 91 ? -10.502 -8.585 7.667 1.00 93.56 91 SER A O 1
ATOM 697 N N . HIS A 1 92 ? -12.192 -7.688 6.496 1.00 95.25 92 HIS A N 1
ATOM 698 C CA . HIS A 1 92 ? -11.662 -8.007 5.173 1.00 95.25 92 HIS A CA 1
ATOM 699 C C . HIS A 1 92 ? -11.824 -6.832 4.211 1.00 95.25 92 HIS A C 1
ATOM 701 O O . HIS A 1 92 ? -12.765 -6.053 4.325 1.00 95.25 92 HIS A O 1
ATOM 707 N N . ALA A 1 93 ? -10.941 -6.776 3.221 1.00 96.12 93 ALA A N 1
ATOM 708 C CA . ALA A 1 93 ? -11.019 -5.858 2.098 1.00 96.12 93 ALA A CA 1
ATOM 709 C C . ALA A 1 93 ? -11.002 -6.631 0.774 1.00 96.12 93 ALA A C 1
ATOM 711 O O . ALA A 1 93 ? -10.423 -7.716 0.667 1.00 96.12 93 ALA A O 1
ATOM 712 N N . VAL A 1 94 ? -11.633 -6.058 -0.243 1.00 97.19 94 VAL A N 1
ATOM 713 C CA . VAL A 1 94 ? -11.589 -6.532 -1.625 1.00 97.19 94 VAL A CA 1
ATOM 714 C C . VAL A 1 94 ? -10.574 -5.697 -2.391 1.00 97.19 94 VAL A C 1
ATOM 716 O O . VAL A 1 94 ? -10.679 -4.474 -2.453 1.00 97.19 94 VAL A O 1
ATOM 719 N N . VAL A 1 95 ? -9.603 -6.377 -2.987 1.00 97.69 95 VAL A N 1
ATOM 720 C CA . VAL A 1 95 ? -8.514 -5.819 -3.784 1.00 97.69 95 VAL A CA 1
ATOM 721 C C . VAL A 1 95 ? -8.802 -6.109 -5.248 1.00 97.69 95 VAL A C 1
ATOM 723 O O . VAL A 1 95 ? -8.943 -7.266 -5.633 1.00 97.69 95 VAL A O 1
ATOM 726 N N . THR A 1 96 ? -8.887 -5.065 -6.060 1.00 97.75 96 THR A N 1
ATOM 727 C CA . THR A 1 96 ? -9.063 -5.157 -7.511 1.00 97.75 96 THR A CA 1
ATOM 728 C C . THR A 1 96 ? -7.775 -4.714 -8.186 1.00 97.75 96 THR A C 1
ATOM 730 O O . THR A 1 96 ? -7.297 -3.607 -7.937 1.00 97.75 96 THR A O 1
ATOM 733 N N . TYR A 1 97 ? -7.214 -5.571 -9.032 1.00 96.81 97 TYR A N 1
ATOM 734 C CA . TYR A 1 97 ? -5.982 -5.320 -9.771 1.00 96.81 97 TYR A CA 1
ATOM 735 C C . TYR A 1 97 ? -6.305 -4.932 -11.212 1.00 96.81 97 TYR A C 1
ATOM 737 O O . TYR A 1 97 ? -6.977 -5.678 -11.925 1.00 96.81 97 TYR A O 1
ATOM 745 N N . SER A 1 98 ? -5.771 -3.795 -11.646 1.00 96.19 98 SER A N 1
ATOM 746 C CA . SER A 1 98 ? -5.848 -3.273 -13.010 1.00 96.19 98 SER A CA 1
ATOM 747 C C . SER A 1 98 ? -4.473 -2.763 -13.434 1.00 96.19 98 SER A C 1
ATOM 749 O O . SER A 1 98 ? -3.625 -2.483 -12.593 1.00 96.19 98 SER A O 1
ATOM 751 N N . ALA A 1 99 ? -4.215 -2.633 -14.736 1.00 96.81 99 ALA A N 1
ATOM 752 C CA . ALA A 1 99 ? -2.903 -2.205 -15.223 1.00 96.81 99 ALA A CA 1
ATOM 753 C C . ALA A 1 99 ? -2.448 -0.895 -14.548 1.00 96.81 99 ALA A C 1
ATOM 755 O O . ALA A 1 99 ? -3.081 0.146 -14.704 1.00 96.81 99 ALA A O 1
ATOM 756 N N . ARG A 1 100 ? -1.343 -0.967 -13.793 1.00 96.81 100 ARG A N 1
ATOM 757 C CA . ARG A 1 100 ? -0.726 0.124 -13.017 1.00 96.81 100 ARG A CA 1
ATOM 758 C C . ARG A 1 100 ? -1.616 0.752 -11.936 1.00 96.81 100 ARG A C 1
ATOM 760 O O . ARG A 1 100 ? -1.258 1.809 -11.413 1.00 96.81 100 ARG A O 1
ATOM 767 N N . LEU A 1 101 ? -2.718 0.097 -11.570 1.00 97.69 101 LEU A N 1
ATOM 768 C CA . LEU A 1 101 ? -3.709 0.589 -10.619 1.00 97.69 101 LEU A CA 1
ATOM 769 C C . LEU A 1 101 ? -4.241 -0.546 -9.731 1.00 97.69 101 LEU A C 1
ATOM 771 O O . LEU A 1 101 ? -4.656 -1.592 -10.221 1.00 97.69 101 LEU A O 1
ATOM 775 N N . ILE A 1 102 ? -4.288 -0.333 -8.421 1.00 98.19 102 ILE A N 1
ATOM 776 C CA . ILE A 1 102 ? -4.920 -1.253 -7.471 1.00 98.19 102 ILE A CA 1
ATOM 777 C C . ILE A 1 102 ? -5.956 -0.469 -6.684 1.00 98.19 102 ILE A C 1
ATOM 779 O O . ILE A 1 102 ? -5.644 0.583 -6.136 1.00 98.19 102 ILE A O 1
ATOM 783 N N . THR A 1 103 ? -7.168 -0.999 -6.589 1.00 97.75 103 THR A N 1
ATOM 784 C CA . THR A 1 103 ? -8.240 -0.412 -5.783 1.00 97.75 103 THR A CA 1
ATOM 785 C C . THR A 1 103 ? -8.597 -1.364 -4.656 1.00 97.75 103 THR A C 1
ATOM 787 O O . THR A 1 103 ? -8.868 -2.539 -4.893 1.00 97.75 103 THR A O 1
ATOM 790 N N . ILE A 1 104 ? -8.598 -0.863 -3.427 1.00 97.62 104 ILE A N 1
ATOM 791 C CA . ILE A 1 104 ? -8.900 -1.625 -2.219 1.00 97.62 104 ILE A CA 1
ATOM 792 C C . ILE A 1 104 ? -10.125 -0.992 -1.571 1.00 97.62 104 ILE A C 1
ATOM 794 O O . ILE A 1 104 ? -10.111 0.198 -1.271 1.00 97.62 104 ILE A O 1
ATOM 798 N N . ARG A 1 105 ? -11.175 -1.783 -1.357 1.00 96.62 105 ARG A N 1
ATOM 799 C CA . ARG A 1 105 ? -12.458 -1.353 -0.777 1.00 96.62 105 ARG A CA 1
ATOM 800 C C . ARG A 1 105 ? -12.924 -2.328 0.300 1.00 96.62 105 ARG A C 1
ATOM 802 O O . ARG A 1 105 ? -12.407 -3.442 0.379 1.00 96.62 105 ARG A O 1
ATOM 809 N N . ASN A 1 106 ? -13.915 -1.936 1.097 1.00 92.69 106 ASN A N 1
ATOM 810 C CA . ASN A 1 106 ? -14.574 -2.865 2.023 1.00 92.69 106 ASN A CA 1
ATOM 811 C C . ASN A 1 106 ? -15.118 -4.095 1.284 1.00 92.69 106 ASN A C 1
ATOM 813 O O . ASN A 1 106 ? -15.559 -3.994 0.134 1.00 92.69 106 ASN A O 1
ATOM 817 N N . ALA A 1 107 ? -15.012 -5.249 1.943 1.00 86.94 107 ALA A N 1
ATOM 818 C CA . ALA A 1 107 ? -15.526 -6.517 1.439 1.00 86.94 107 ALA A CA 1
ATOM 819 C C . ALA A 1 107 ? -17.018 -6.720 1.700 1.00 86.94 107 ALA A C 1
ATOM 821 O O . ALA A 1 107 ? -17.571 -6.035 2.586 1.00 86.94 107 ALA A O 1
#

Nearest PDB structures (foldseek):
  5dil-assembly2_B  TM=2.798E-01  e=1.977E+00  Influenza B virus (B/Singapore/DSO_090134/2004)
  4hi5-assembly1_A  TM=1.800E-01  e=4.803E+00  Borna disease virus

Radius of gyration: 12.93 Å; Cα contacts (8 Å, |Δi|>4): 251; chains: 1; bounding box: 28×28×35 Å

Foldseek 3Di:
DKDKDKDFQQADPVGGSFKDKDKADLCVVQPQDAFFKWFWDDDQFKIKIAGDDPVVQVVDDPLGIDGFHDDDRITMDMGGDPSSVRREDDGMWMWMGHRRMIMIGYD